Protein AF-A0A382E7Q4-F1 (afdb_monomer_lite)

InterPro domains:
  IPR036291 NAD(P)-binding domain superfamily [SSF51735] (4-82)
  IPR052199 Myo-inositol 1-phosphate synthase [PTHR43125] (3-95)

Structure (mmCIF, N/CA/C/O backbone):
data_AF-A0A382E7Q4-F1
#
_entry.id   AF-A0A382E7Q4-F1
#
loop_
_atom_site.group_PDB
_atom_site.id
_atom_site.type_symbol
_atom_site.label_atom_id
_atom_site.label_alt_id
_atom_site.label_comp_id
_atom_site.label_asym_id
_atom_site.label_entity_id
_atom_site.label_seq_id
_atom_site.pdbx_PDB_ins_code
_atom_site.Cartn_x
_atom_site.Cartn_y
_atom_site.Cartn_z
_atom_site.occupancy
_atom_site.B_iso_or_equiv
_atom_site.auth_seq_id
_atom_site.auth_comp_id
_atom_site.auth_asym_id
_atom_site.auth_atom_id
_atom_site.pdbx_PDB_model_num
ATOM 1 N N . MET A 1 1 ? -13.417 -11.339 14.516 1.00 65.88 1 MET A N 1
ATOM 2 C CA . MET A 1 1 ? -12.832 -10.508 13.443 1.00 65.88 1 MET A CA 1
ATOM 3 C C . MET A 1 1 ? -13.634 -10.769 12.190 1.00 65.88 1 MET A C 1
ATOM 5 O O . MET A 1 1 ? -14.016 -11.917 11.989 1.00 65.88 1 MET A O 1
ATOM 9 N N . VAL A 1 2 ? -13.945 -9.728 11.422 1.00 86.00 2 VAL A N 1
ATOM 10 C CA . VAL A 1 2 ? -14.593 -9.899 10.118 1.00 86.00 2 VAL A CA 1
ATOM 11 C C . VAL A 1 2 ? -13.627 -10.571 9.146 1.00 86.00 2 VAL A C 1
ATOM 13 O O . VAL A 1 2 ? -12.409 -10.469 9.303 1.00 86.00 2 VAL A O 1
ATOM 16 N N . GLU A 1 3 ? -14.164 -11.296 8.172 1.00 94.38 3 GLU A N 1
ATOM 17 C CA . GLU A 1 3 ? -13.357 -11.810 7.069 1.00 94.38 3 GLU A CA 1
ATOM 18 C C . GLU A 1 3 ? -12.795 -10.629 6.271 1.00 94.38 3 GLU A C 1
ATOM 20 O O . GLU A 1 3 ? -13.550 -9.733 5.899 1.00 94.38 3 GLU A O 1
ATOM 25 N N . LYS A 1 4 ? -11.477 -10.600 6.039 1.00 96.19 4 LYS A N 1
ATOM 26 C CA . LYS A 1 4 ? -10.832 -9.486 5.337 1.00 96.19 4 LYS A CA 1
ATOM 27 C C . LYS A 1 4 ? -11.315 -9.371 3.893 1.00 96.19 4 LYS A C 1
ATOM 29 O O . LYS A 1 4 ? -11.554 -10.370 3.215 1.00 96.19 4 LYS A O 1
ATOM 34 N N . ILE A 1 5 ? -11.371 -8.140 3.397 1.00 97.19 5 ILE A N 1
ATOM 35 C CA . ILE A 1 5 ? -11.679 -7.851 1.999 1.00 97.19 5 ILE A CA 1
ATOM 36 C C . ILE A 1 5 ? -10.414 -8.095 1.180 1.00 97.19 5 ILE A C 1
ATOM 38 O O . ILE A 1 5 ? -9.440 -7.352 1.302 1.00 97.19 5 ILE A O 1
ATOM 42 N N . LYS A 1 6 ? -10.440 -9.122 0.328 1.00 98.06 6 LYS A N 1
ATOM 43 C CA . LYS A 1 6 ? -9.358 -9.399 -0.622 1.00 98.06 6 LYS A CA 1
ATOM 44 C C . LYS A 1 6 ? -9.420 -8.408 -1.779 1.00 98.06 6 LYS A C 1
ATOM 46 O O . LYS A 1 6 ? -10.415 -8.358 -2.501 1.00 98.06 6 LYS A O 1
ATOM 51 N N . VAL A 1 7 ? -8.353 -7.641 -1.962 1.00 98.31 7 VAL A N 1
ATOM 52 C CA . VAL A 1 7 ? -8.248 -6.582 -2.968 1.00 98.31 7 VAL A CA 1
ATOM 53 C C . VAL A 1 7 ? -7.086 -6.877 -3.911 1.00 98.31 7 VAL A C 1
ATOM 55 O O . VAL A 1 7 ? -5.956 -7.092 -3.471 1.00 98.31 7 VAL A O 1
ATOM 58 N N . ALA A 1 8 ? -7.367 -6.863 -5.214 1.00 98.25 8 ALA A N 1
ATOM 59 C CA . ALA A 1 8 ? -6.350 -6.839 -6.258 1.00 98.25 8 ALA A CA 1
ATOM 60 C C . ALA A 1 8 ? -6.153 -5.404 -6.769 1.00 98.25 8 ALA A C 1
ATOM 62 O O . ALA A 1 8 ? -7.108 -4.629 -6.845 1.00 98.25 8 ALA A O 1
ATOM 63 N N . LEU A 1 9 ? -4.915 -5.055 -7.109 1.00 98.38 9 LEU A N 1
ATOM 64 C CA . LEU A 1 9 ? -4.511 -3.715 -7.531 1.00 98.38 9 LEU A CA 1
ATOM 65 C C . LEU A 1 9 ? -4.182 -3.704 -9.024 1.00 98.38 9 LEU A C 1
ATOM 67 O O . LEU A 1 9 ? -3.486 -4.596 -9.492 1.00 98.38 9 LEU A O 1
ATOM 71 N N . VAL A 1 10 ? -4.622 -2.687 -9.763 1.00 98.38 10 VAL A N 1
ATOM 72 C CA . VAL A 1 10 ? -4.273 -2.509 -11.184 1.00 98.38 10 VAL A CA 1
ATOM 73 C C . VAL A 1 10 ? -3.661 -1.125 -11.369 1.00 98.38 10 VAL A C 1
ATOM 75 O O . VAL A 1 10 ? -4.324 -0.120 -11.123 1.00 98.38 10 VAL A O 1
ATOM 78 N N . GLY A 1 11 ? -2.391 -1.085 -11.773 1.00 98.19 11 GLY A N 1
ATOM 79 C CA . GLY A 1 11 ? -1.564 0.118 -11.851 1.00 98.19 11 GLY A CA 1
ATOM 80 C C . GLY A 1 11 ? -1.035 0.539 -10.480 1.00 98.19 11 GLY A C 1
ATOM 81 O O . GLY A 1 11 ? -1.683 1.290 -9.756 1.00 98.19 11 GLY A O 1
ATOM 82 N N . ILE A 1 12 ? 0.174 0.109 -10.124 1.00 98.38 12 ILE A N 1
ATOM 83 C CA . ILE A 1 12 ? 0.815 0.300 -8.814 1.00 98.38 12 ILE A CA 1
ATOM 84 C C . ILE A 1 12 ? 1.497 1.672 -8.750 1.00 98.38 12 ILE A C 1
ATOM 86 O O . ILE A 1 12 ? 2.721 1.803 -8.680 1.00 98.38 12 ILE A O 1
ATOM 90 N N . GLY A 1 13 ? 0.688 2.727 -8.835 1.00 98.44 13 GLY A N 1
ATOM 91 C CA . GLY A 1 13 ? 1.126 4.123 -8.791 1.00 98.44 13 GLY A CA 1
ATOM 92 C C . GLY A 1 13 ? 1.152 4.739 -7.386 1.00 98.44 13 GLY A C 1
ATOM 93 O O . GLY A 1 13 ? 0.861 4.087 -6.379 1.00 98.44 13 GLY A O 1
ATOM 94 N N . ASN A 1 14 ? 1.401 6.054 -7.333 1.00 98.56 14 ASN A N 1
ATOM 95 C CA . ASN A 1 14 ? 1.375 6.851 -6.099 1.00 98.56 14 ASN A CA 1
ATOM 96 C C . ASN A 1 14 ? 0.065 6.717 -5.309 1.00 98.56 14 ASN A C 1
ATOM 98 O O . ASN A 1 14 ? 0.100 6.762 -4.085 1.00 98.56 14 ASN A O 1
ATOM 102 N N . CYS A 1 15 ? -1.076 6.511 -5.976 1.00 98.00 15 CYS A N 1
ATOM 103 C CA . CYS A 1 15 ? -2.358 6.304 -5.301 1.00 98.00 15 CYS A CA 1
ATOM 104 C C . CYS A 1 15 ? -2.333 5.072 -4.385 1.00 98.00 15 CYS A C 1
ATOM 106 O O . CYS A 1 15 ? -2.699 5.176 -3.216 1.00 98.00 15 CYS A O 1
ATOM 108 N N . PHE A 1 16 ? -1.857 3.924 -4.881 1.00 98.25 16 PHE A N 1
ATOM 109 C CA . PHE A 1 16 ? -1.738 2.726 -4.047 1.00 98.25 16 PHE A CA 1
ATOM 110 C C . PHE A 1 16 ? -0.563 2.805 -3.082 1.00 98.25 16 PHE A C 1
ATOM 112 O O . PHE A 1 16 ? -0.691 2.317 -1.964 1.00 98.25 16 PHE A O 1
ATOM 119 N N . SER A 1 17 ? 0.533 3.472 -3.457 1.00 98.44 17 SER A N 1
ATOM 120 C CA . SER A 1 17 ? 1.637 3.720 -2.527 1.00 98.44 17 SER A CA 1
ATOM 121 C C . SER A 1 17 ? 1.165 4.518 -1.301 1.00 98.44 17 SER A C 1
ATOM 123 O O . SER A 1 17 ? 1.372 4.087 -0.170 1.00 98.44 17 SER A O 1
ATOM 125 N N . GLY A 1 18 ? 0.403 5.598 -1.512 1.00 98.12 18 GLY A N 1
ATOM 126 C CA . GLY A 1 18 ? -0.239 6.378 -0.450 1.00 98.12 18 GLY A CA 1
ATOM 127 C C . GLY A 1 18 ? -1.262 5.580 0.354 1.00 98.12 18 GLY A C 1
ATOM 128 O O . GLY A 1 18 ? -1.241 5.626 1.579 1.00 98.12 18 GLY A O 1
ATOM 129 N N . LEU A 1 19 ? -2.132 4.805 -0.301 1.00 97.88 19 LEU A N 1
ATOM 130 C CA . LEU A 1 19 ? -3.120 3.981 0.402 1.00 97.88 19 LEU A CA 1
ATOM 131 C C . LEU A 1 19 ? -2.453 2.954 1.329 1.00 97.88 19 LEU A C 1
ATOM 133 O O . LEU A 1 19 ? -2.797 2.869 2.506 1.00 97.88 19 LEU A O 1
ATOM 137 N N . ILE A 1 20 ? -1.500 2.183 0.805 1.00 98.06 20 ILE A N 1
ATOM 138 C CA . ILE A 1 20 ? -0.844 1.096 1.538 1.00 98.06 20 ILE A CA 1
ATOM 139 C C . ILE A 1 20 ? -0.001 1.661 2.686 1.00 98.06 20 ILE A C 1
ATOM 141 O O . ILE A 1 20 ? -0.150 1.216 3.825 1.00 98.06 20 ILE A O 1
ATOM 145 N N . GLN A 1 21 ? 0.831 2.672 2.413 1.00 98.38 21 GLN A N 1
ATOM 146 C CA . GLN A 1 21 ? 1.652 3.306 3.447 1.00 98.38 21 GLN A CA 1
ATOM 147 C C . GLN A 1 21 ? 0.801 4.067 4.469 1.00 98.38 21 GLN A C 1
ATOM 149 O O . GLN A 1 21 ? 1.140 4.080 5.644 1.00 98.38 21 GLN A O 1
ATOM 154 N N . GLY A 1 22 ? -0.321 4.666 4.062 1.00 97.69 22 GLY A N 1
ATOM 155 C CA . GLY A 1 22 ? -1.242 5.355 4.966 1.00 97.69 22 GLY A CA 1
ATOM 156 C C . GLY A 1 22 ? -1.937 4.403 5.941 1.00 97.69 22 GLY A C 1
ATOM 157 O O . GLY A 1 22 ? -2.006 4.688 7.135 1.00 97.69 22 GLY A O 1
ATOM 158 N N . ILE A 1 23 ? -2.400 3.240 5.466 1.00 97.12 23 ILE A N 1
ATOM 159 C CA . ILE A 1 23 ? -2.945 2.197 6.350 1.00 97.12 23 ILE A CA 1
ATOM 160 C C . ILE A 1 23 ? -1.866 1.731 7.333 1.00 97.12 23 ILE A C 1
ATOM 162 O O . ILE A 1 23 ? -2.140 1.594 8.527 1.00 97.12 23 ILE A O 1
ATOM 166 N N . GLU A 1 24 ? -0.642 1.506 6.851 1.00 97.88 24 GLU A N 1
ATOM 167 C CA . GLU A 1 24 ? 0.466 1.085 7.708 1.00 97.88 24 GLU A CA 1
ATOM 168 C C . GLU A 1 24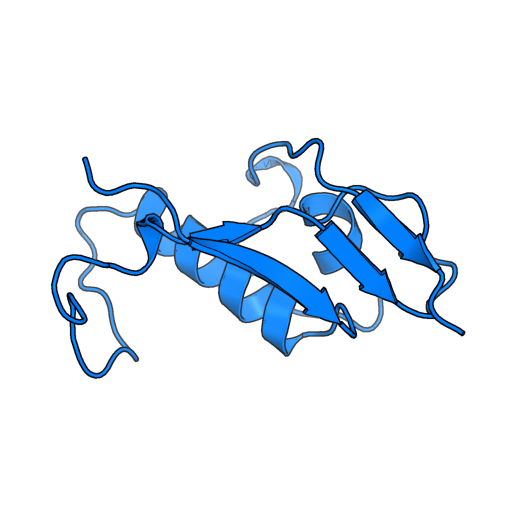 ? 0.869 2.164 8.721 1.00 97.88 24 GLU A C 1
ATOM 170 O O . GLU A 1 24 ? 1.095 1.852 9.888 1.00 97.88 24 GLU A O 1
ATOM 175 N N . TYR A 1 25 ? 0.859 3.439 8.333 1.00 97.56 25 TYR A N 1
ATOM 176 C CA . TYR A 1 25 ? 1.100 4.558 9.239 1.00 97.56 25 TYR A CA 1
ATOM 177 C C . TYR A 1 25 ? 0.161 4.518 10.445 1.00 97.56 25 TYR A C 1
ATOM 179 O O . TYR A 1 25 ? 0.627 4.584 11.583 1.00 97.56 25 TYR A O 1
ATOM 187 N N . TYR A 1 26 ? -1.144 4.344 10.228 1.00 97.06 26 TYR A N 1
ATOM 188 C CA . TYR A 1 26 ? -2.090 4.258 11.340 1.00 97.06 26 TYR A CA 1
ATOM 189 C C . TYR A 1 26 ? -1.965 2.953 12.137 1.00 97.06 26 TYR A C 1
ATOM 191 O O . TYR A 1 26 ? -2.176 2.974 13.350 1.00 97.06 26 TYR A O 1
ATOM 199 N N . ARG A 1 27 ? -1.530 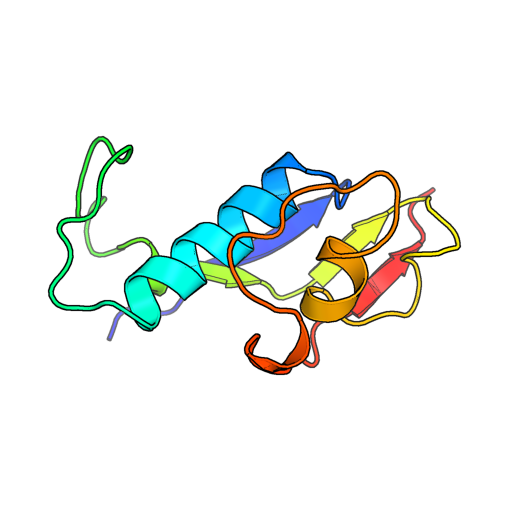1.840 11.520 1.00 95.94 27 ARG A N 1
ATOM 200 C CA . ARG A 1 27 ? -1.170 0.624 12.276 1.00 95.94 27 ARG A CA 1
ATOM 201 C C . ARG A 1 27 ? 0.002 0.864 13.226 1.00 95.94 27 ARG A C 1
ATOM 203 O O . ARG A 1 27 ? -0.045 0.401 14.362 1.00 95.94 27 ARG A O 1
ATOM 210 N N . GLN A 1 28 ? 1.030 1.587 12.782 1.00 96.50 28 GLN A N 1
ATOM 211 C CA . GLN A 1 28 ? 2.213 1.897 13.594 1.00 96.50 28 GLN A CA 1
ATOM 212 C C . GLN A 1 28 ? 1.951 2.991 14.641 1.00 96.50 28 GLN A C 1
ATOM 214 O O . GLN A 1 28 ? 2.704 3.106 15.607 1.00 96.50 28 GLN A O 1
ATOM 219 N N . ASN A 1 29 ? 0.876 3.770 14.487 1.00 96.62 29 ASN A N 1
ATOM 220 C CA . ASN A 1 29 ? 0.546 4.908 15.344 1.00 96.62 29 ASN A CA 1
ATOM 221 C C . ASN A 1 29 ? -0.895 4.822 15.892 1.00 96.62 29 A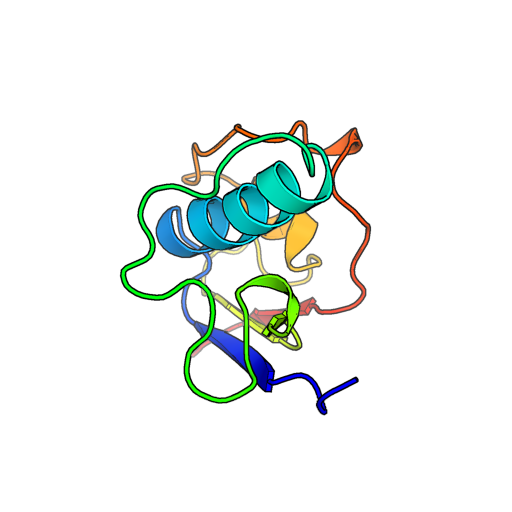SN A C 1
ATOM 223 O O . ASN A 1 29 ? -1.711 5.698 15.605 1.00 96.62 29 ASN A O 1
ATOM 227 N N . PRO A 1 30 ? -1.230 3.816 16.723 1.00 95.19 30 PRO A N 1
ATOM 228 C CA . PRO A 1 30 ? -2.609 3.558 17.156 1.00 95.19 30 PRO A CA 1
ATOM 229 C C . PRO A 1 30 ? -3.208 4.647 18.060 1.00 95.19 30 PRO A C 1
ATOM 231 O O . PRO A 1 30 ? -4.418 4.679 18.260 1.00 95.19 30 PRO A O 1
ATOM 234 N N . SER A 1 31 ? -2.380 5.525 18.635 1.00 96.12 31 SER A N 1
ATOM 235 C CA . SER A 1 31 ? -2.839 6.683 19.412 1.00 96.12 31 SER A CA 1
ATOM 236 C C . SER A 1 31 ? -3.229 7.883 18.546 1.00 96.12 31 SER A C 1
ATOM 238 O O . SER A 1 31 ? -3.834 8.823 19.059 1.00 96.12 31 SER A O 1
ATOM 240 N N . GLN A 1 32 ? -2.875 7.881 17.257 1.00 95.00 32 GLN A N 1
ATOM 241 C CA . GLN A 1 32 ? -3.216 8.960 16.337 1.00 95.00 32 GLN A CA 1
ATOM 242 C C . GLN A 1 32 ? -4.653 8.809 15.850 1.00 95.00 32 GLN A C 1
ATOM 244 O O . GLN A 1 32 ? -5.101 7.720 15.490 1.00 95.00 32 GLN A O 1
ATOM 249 N N . GLN A 1 33 ? -5.372 9.928 15.797 1.00 93.19 33 GLN A N 1
ATOM 250 C CA . GLN A 1 33 ? -6.686 9.958 15.173 1.00 93.19 33 GLN A CA 1
ATOM 251 C C . GLN A 1 33 ? -6.539 9.732 13.667 1.00 93.19 33 GLN A C 1
ATOM 253 O O . GLN A 1 33 ? -5.768 10.421 12.998 1.00 93.19 33 GLN A O 1
ATOM 258 N N . VAL A 1 34 ? -7.325 8.804 13.124 1.00 94.94 34 VAL A N 1
ATOM 259 C CA . VAL A 1 34 ? -7.386 8.590 11.678 1.00 94.94 34 VAL A CA 1
ATOM 260 C C . VAL A 1 34 ? -8.092 9.774 11.017 1.00 94.94 34 VAL A C 1
ATOM 262 O O . VAL A 1 34 ? -9.256 10.053 11.307 1.00 94.94 34 VAL A O 1
ATOM 265 N N . ILE A 1 35 ? -7.389 10.465 10.118 1.00 94.25 35 ILE A N 1
ATOM 266 C CA . ILE A 1 35 ? -7.914 11.589 9.332 1.00 94.25 35 ILE A CA 1
ATOM 267 C C . ILE A 1 35 ? -8.035 11.219 7.849 1.00 94.25 35 ILE A C 1
ATOM 269 O O . ILE A 1 35 ? -7.294 10.377 7.341 1.00 94.25 35 ILE A O 1
ATOM 273 N N . GLY A 1 36 ? -8.968 11.868 7.145 1.00 91.88 36 GLY A N 1
ATOM 274 C CA . GLY A 1 36 ? -9.169 11.683 5.700 1.00 91.88 36 GLY A CA 1
ATOM 275 C C . GLY A 1 36 ? -10.101 10.531 5.308 1.00 91.88 36 GLY A C 1
ATOM 276 O O . GLY A 1 36 ? -10.296 10.293 4.120 1.00 91.88 36 GLY A O 1
ATOM 277 N N . ILE A 1 37 ? -10.715 9.847 6.279 1.00 92.06 37 ILE A N 1
ATOM 278 C CA . ILE A 1 37 ? -11.789 8.872 6.047 1.00 92.06 37 ILE A CA 1
ATOM 279 C C . ILE A 1 37 ? -13.139 9.459 6.468 1.00 92.06 37 ILE A C 1
ATOM 281 O O . ILE A 1 37 ? -13.229 10.162 7.471 1.00 92.06 37 ILE A O 1
ATOM 285 N N . ILE A 1 38 ? -14.196 9.182 5.699 1.00 94.00 38 ILE A N 1
ATOM 286 C CA . ILE A 1 38 ? -15.552 9.690 5.986 1.00 94.00 38 ILE A CA 1
ATOM 287 C C . ILE A 1 38 ? -16.185 8.925 7.158 1.00 94.00 38 ILE A C 1
ATOM 289 O O . ILE A 1 38 ? -16.869 9.510 7.996 1.00 94.00 38 ILE A O 1
ATOM 293 N N . HIS A 1 39 ? -15.941 7.614 7.224 1.00 92.75 39 HIS A N 1
ATOM 294 C CA . HIS A 1 39 ? -16.436 6.731 8.274 1.00 92.75 39 HIS A CA 1
ATOM 295 C C . HIS A 1 39 ? -15.284 5.898 8.830 1.00 92.75 39 HIS A C 1
ATOM 297 O O . HIS A 1 39 ? -14.541 5.298 8.057 1.00 92.75 39 HIS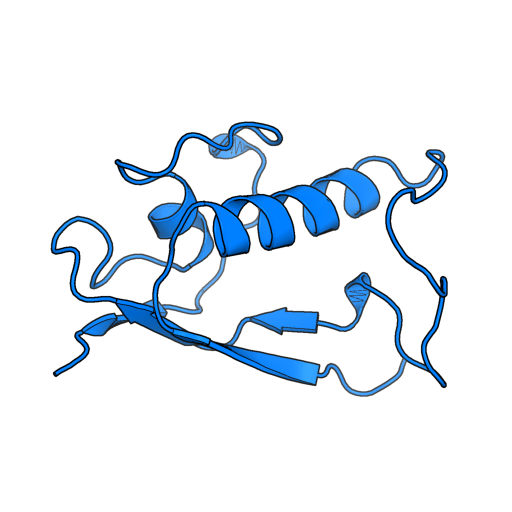 A O 1
ATOM 303 N N . GLU A 1 40 ? -15.166 5.823 10.158 1.00 91.00 40 GLU A N 1
ATOM 304 C CA . GLU A 1 40 ? -14.190 4.949 10.828 1.00 91.00 40 GLU A CA 1
ATOM 305 C C . GLU A 1 40 ? -14.431 3.472 10.483 1.00 91.00 40 GLU A C 1
ATOM 307 O O . GLU A 1 40 ? -13.490 2.714 10.246 1.00 91.00 40 GLU A O 1
ATOM 312 N N . LYS A 1 41 ? -15.711 3.090 10.399 1.00 93.19 41 LYS A N 1
ATOM 313 C CA . LYS A 1 41 ? -16.158 1.799 9.884 1.00 93.19 41 LYS A CA 1
ATOM 314 C C . LYS A 1 41 ? -17.277 1.980 8.872 1.00 93.19 41 LYS A C 1
ATOM 316 O O . LYS A 1 41 ? -18.236 2.713 9.119 1.00 93.19 41 LYS A O 1
ATOM 321 N N . LEU A 1 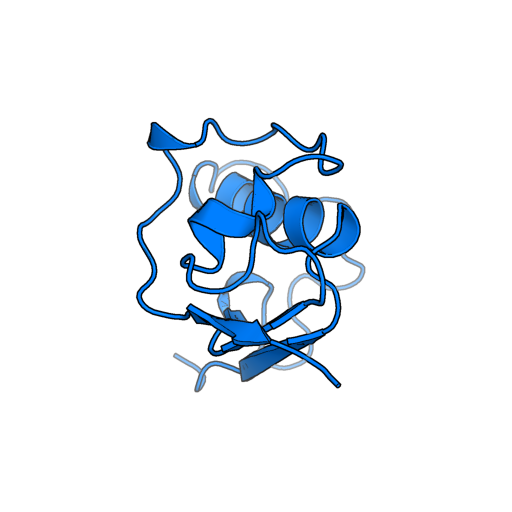42 ? -17.178 1.273 7.754 1.00 93.69 42 LEU A N 1
ATOM 322 C CA . LEU A 1 42 ? -18.262 1.103 6.798 1.00 93.69 42 LEU A CA 1
ATOM 323 C C . LEU A 1 42 ? -18.875 -0.281 7.022 1.00 93.69 42 LEU A C 1
ATOM 325 O O . LEU A 1 42 ? -18.278 -1.298 6.674 1.00 93.69 42 LEU A O 1
ATOM 329 N N . ARG A 1 43 ? -20.068 -0.317 7.628 1.00 92.44 43 ARG A N 1
ATOM 330 C CA . ARG A 1 43 ? -20.604 -1.531 8.273 1.00 92.44 43 ARG A CA 1
ATOM 331 C C . ARG A 1 43 ? -19.604 -2.038 9.319 1.00 92.44 43 ARG A C 1
ATOM 333 O O . ARG A 1 43 ? -19.243 -1.283 10.215 1.00 92.44 43 ARG A O 1
ATOM 340 N N . ASP A 1 44 ? -19.131 -3.270 9.176 1.00 93.75 44 ASP A N 1
ATOM 341 C CA . ASP A 1 44 ? -18.202 -3.897 10.112 1.00 93.75 44 ASP A CA 1
ATOM 342 C C . ASP A 1 44 ? -16.729 -3.765 9.685 1.00 93.75 44 ASP A C 1
ATOM 344 O O . ASP A 1 44 ? -15.855 -4.284 10.376 1.00 93.75 44 ASP A O 1
ATOM 348 N N . TYR A 1 45 ? -16.448 -3.063 8.577 1.00 96.62 45 TYR A N 1
ATOM 349 C CA . TYR A 1 45 ? -15.112 -2.952 7.984 1.00 96.62 45 TYR A CA 1
ATOM 350 C C . TYR A 1 45 ? -14.453 -1.609 8.282 1.00 96.62 45 TYR A C 1
ATOM 352 O O . TYR A 1 45 ? -15.007 -0.554 7.966 1.00 96.62 45 TYR A O 1
ATOM 360 N N . GLY A 1 46 ? -13.245 -1.649 8.832 1.00 95.00 46 GLY A N 1
ATOM 361 C CA . GLY A 1 46 ? -12.330 -0.515 8.910 1.00 95.00 46 GLY A CA 1
ATOM 362 C C . GLY A 1 46 ? -11.206 -0.607 7.875 1.00 95.00 46 GLY A C 1
ATOM 363 O O . GLY A 1 46 ? -11.078 -1.574 7.123 1.00 95.00 46 GLY A O 1
ATOM 364 N N . ILE A 1 47 ? -10.323 0.392 7.880 1.00 95.50 47 ILE A N 1
ATOM 365 C CA . ILE A 1 47 ? -9.165 0.455 6.970 1.00 95.50 47 ILE A CA 1
ATOM 366 C C . ILE A 1 47 ? -8.187 -0.723 7.132 1.00 95.50 47 ILE A C 1
ATOM 368 O O . ILE A 1 47 ? -7.436 -1.046 6.215 1.00 95.50 47 ILE A O 1
ATOM 372 N N . TYR A 1 48 ? -8.194 -1.383 8.293 1.00 95.69 48 TYR A N 1
ATOM 373 C CA . TYR A 1 48 ? -7.288 -2.490 8.601 1.00 95.69 48 TYR A CA 1
ATOM 374 C C . TYR A 1 48 ? -7.761 -3.844 8.067 1.00 95.69 48 TYR A C 1
ATOM 376 O O . TYR A 1 48 ? -6.961 -4.785 8.055 1.00 95.69 48 TYR A O 1
ATOM 384 N N . ASP A 1 49 ? -9.017 -3.929 7.623 1.00 96.81 49 ASP A N 1
ATOM 385 C CA . ASP A 1 49 ? -9.643 -5.154 7.118 1.00 96.81 49 ASP A CA 1
ATOM 386 C C . ASP A 1 49 ? -9.399 -5.368 5.615 1.00 96.81 49 ASP A C 1
ATOM 388 O O . ASP A 1 49 ? -9.897 -6.329 5.033 1.00 96.81 49 ASP A O 1
ATOM 392 N N . ILE A 1 50 ? -8.612 -4.491 4.985 1.00 96.44 50 ILE A N 1
ATOM 393 C CA . ILE A 1 50 ? -8.160 -4.624 3.599 1.00 96.44 50 ILE A CA 1
ATOM 394 C C . ILE A 1 50 ? -6.958 -5.573 3.547 1.00 96.44 50 ILE A C 1
ATOM 396 O O . ILE A 1 50 ? -5.975 -5.393 4.275 1.00 96.44 50 ILE A O 1
ATOM 400 N N . ASP A 1 51 ? -7.034 -6.566 2.665 1.00 96.94 51 ASP A N 1
ATOM 401 C CA . ASP A 1 51 ? -5.963 -7.513 2.369 1.00 96.94 51 ASP A CA 1
ATOM 402 C C . ASP A 1 51 ? -5.575 -7.428 0.891 1.00 96.94 51 ASP A C 1
ATOM 404 O O . ASP A 1 51 ? -6.368 -7.765 0.010 1.00 96.94 51 ASP A O 1
ATOM 408 N N . PHE A 1 52 ? -4.366 -6.950 0.605 1.00 98.12 52 PHE A N 1
ATOM 409 C CA . PHE A 1 52 ? -3.874 -6.814 -0.765 1.00 98.12 52 PHE A CA 1
ATOM 410 C C . PHE A 1 52 ? -3.289 -8.143 -1.234 1.00 98.12 52 PHE A C 1
ATOM 412 O O . PHE A 1 52 ? -2.220 -8.551 -0.782 1.00 98.12 52 PHE A O 1
ATOM 419 N N . VAL A 1 53 ? -3.988 -8.818 -2.147 1.00 98.19 53 VAL A N 1
ATOM 420 C CA . VAL A 1 53 ? -3.700 -10.219 -2.508 1.00 98.19 53 VAL A CA 1
ATOM 421 C C . VAL A 1 53 ? -3.017 -10.390 -3.865 1.00 98.19 53 VAL A C 1
ATOM 423 O O . VAL A 1 53 ? -2.449 -11.443 -4.133 1.00 98.19 53 VAL A O 1
ATOM 426 N N . ALA A 1 54 ? -3.066 -9.377 -4.729 1.00 98.44 54 ALA A N 1
ATOM 427 C CA . ALA A 1 54 ? -2.410 -9.382 -6.035 1.00 98.44 54 ALA A CA 1
ATOM 428 C C . ALA A 1 54 ? -2.258 -7.952 -6.561 1.00 98.44 54 ALA A C 1
ATOM 430 O O . ALA A 1 54 ? -3.074 -7.083 -6.243 1.00 98.44 54 ALA A O 1
ATOM 431 N N . GLY A 1 55 ? -1.252 -7.711 -7.394 1.00 98.50 55 GLY A N 1
ATOM 432 C CA . GLY A 1 55 ? -1.132 -6.474 -8.155 1.00 98.50 55 GLY A CA 1
ATOM 433 C C . GLY A 1 55 ? -0.811 -6.730 -9.622 1.00 98.50 55 GLY A C 1
ATOM 434 O O . GLY A 1 55 ? -0.279 -7.778 -9.972 1.00 98.50 55 GLY A O 1
ATOM 435 N N . PHE A 1 56 ? -1.136 -5.767 -10.472 1.00 98.75 56 PHE A N 1
ATOM 436 C CA . PHE A 1 56 ? -0.935 -5.818 -11.914 1.00 98.75 56 PHE A CA 1
ATOM 437 C C . PHE A 1 56 ? -0.350 -4.482 -12.382 1.00 98.75 56 PHE A C 1
ATOM 439 O O . PHE A 1 56 ? -0.875 -3.426 -12.024 1.00 98.75 56 PHE A O 1
ATOM 446 N N . ASP A 1 57 ? 0.746 -4.506 -13.138 1.00 98.69 57 ASP A N 1
ATOM 447 C CA . ASP A 1 57 ? 1.393 -3.303 -13.686 1.00 98.69 57 ASP A CA 1
ATOM 448 C C . ASP A 1 57 ? 2.047 -3.613 -15.046 1.00 98.69 57 ASP A C 1
ATOM 450 O O . ASP A 1 57 ? 2.154 -4.776 -15.434 1.00 98.69 57 ASP A O 1
ATOM 454 N N . VAL A 1 58 ? 2.480 -2.571 -15.757 1.00 98.44 58 VAL A N 1
ATOM 455 C CA . VAL A 1 58 ? 3.285 -2.652 -16.994 1.00 98.44 58 VAL A CA 1
ATOM 456 C C . VAL A 1 58 ? 4.724 -2.167 -16.772 1.00 98.44 58 VAL A C 1
ATOM 458 O O . VAL A 1 58 ? 5.579 -2.304 -17.640 1.00 98.44 58 VAL A O 1
ATOM 461 N N . GLY A 1 59 ? 5.013 -1.567 -15.614 1.00 97.94 59 GLY A N 1
ATOM 462 C CA . GLY A 1 59 ? 6.348 -1.114 -15.254 1.00 97.94 59 GLY A CA 1
ATOM 463 C C . GLY A 1 59 ? 7.282 -2.290 -14.989 1.00 97.94 59 GLY A C 1
ATOM 464 O O . GLY A 1 59 ? 7.144 -2.978 -13.977 1.00 97.94 59 GLY A O 1
ATOM 465 N N . GLU A 1 60 ? 8.281 -2.471 -15.851 1.00 98.06 60 GLU A N 1
ATOM 466 C CA . GLU A 1 60 ? 9.312 -3.518 -15.734 1.00 98.06 60 GLU A CA 1
ATOM 467 C C . GLU A 1 60 ? 10.012 -3.516 -14.369 1.00 98.06 60 GLU A C 1
ATOM 469 O O . GLU A 1 60 ? 10.368 -4.558 -13.828 1.00 98.06 60 GLU A O 1
ATOM 474 N N . ASN A 1 61 ? 10.174 -2.338 -13.764 1.00 98.38 61 ASN A N 1
ATOM 475 C CA . ASN A 1 61 ? 10.780 -2.193 -12.447 1.00 98.38 61 ASN A CA 1
ATOM 476 C C . ASN A 1 61 ? 9.867 -2.622 -11.288 1.00 98.38 61 ASN A C 1
ATOM 478 O O . ASN A 1 61 ? 10.334 -2.653 -10.151 1.00 98.38 61 ASN A O 1
ATOM 482 N N . LYS A 1 62 ? 8.596 -2.940 -11.544 1.00 98.50 62 LYS A N 1
ATOM 483 C CA . LYS A 1 62 ? 7.602 -3.366 -10.546 1.00 98.50 62 LYS A CA 1
ATOM 484 C C . LYS A 1 62 ? 7.186 -4.821 -10.722 1.00 98.50 62 LYS A C 1
ATOM 486 O O . LYS A 1 62 ? 6.925 -5.490 -9.724 1.00 98.50 62 LYS A O 1
ATOM 491 N N . ILE A 1 63 ? 7.115 -5.299 -11.963 1.00 98.56 63 ILE A N 1
ATOM 492 C CA . ILE A 1 63 ? 6.729 -6.676 -12.292 1.00 98.56 63 ILE A CA 1
ATOM 493 C C . ILE A 1 63 ? 7.667 -7.668 -11.585 1.00 98.56 63 ILE A C 1
ATOM 495 O O . ILE A 1 63 ? 8.880 -7.474 -11.532 1.00 98.56 63 ILE A O 1
ATOM 499 N N . GLY A 1 64 ? 7.097 -8.727 -11.002 1.00 98.38 64 GLY A N 1
ATOM 500 C CA . GLY A 1 64 ? 7.853 -9.768 -10.302 1.00 98.38 64 GLY A CA 1
ATOM 501 C C . GLY A 1 64 ? 8.343 -9.389 -8.900 1.00 98.38 64 GLY A C 1
ATOM 502 O O . GLY A 1 64 ? 8.977 -10.216 -8.249 1.00 98.38 64 GLY A O 1
ATOM 503 N N . LYS A 1 65 ? 8.039 -8.182 -8.407 1.00 98.44 65 LYS A N 1
ATOM 504 C CA . LYS A 1 65 ? 8.273 -7.783 -7.011 1.00 98.44 65 LYS A CA 1
ATOM 505 C C . LYS A 1 65 ? 7.041 -8.049 -6.152 1.00 98.44 65 LYS A C 1
ATOM 507 O O . LYS A 1 65 ? 5.925 -8.174 -6.664 1.00 98.44 65 LYS A O 1
ATOM 512 N N . SER A 1 66 ? 7.231 -8.092 -4.837 1.00 98.44 66 SER A N 1
ATOM 513 C CA . SER A 1 66 ? 6.098 -8.029 -3.913 1.00 98.44 66 SER A CA 1
ATOM 514 C C . SER A 1 66 ? 5.409 -6.659 -3.985 1.00 98.44 66 SER A C 1
ATOM 516 O O . SER A 1 66 ? 6.030 -5.655 -4.347 1.00 98.44 66 SER A O 1
ATOM 518 N N . ILE A 1 67 ? 4.133 -6.582 -3.591 1.00 98.31 67 ILE A N 1
ATOM 519 C CA . ILE A 1 67 ? 3.382 -5.315 -3.542 1.00 98.31 67 ILE A CA 1
ATOM 520 C C . ILE A 1 67 ? 4.147 -4.262 -2.724 1.00 98.31 67 ILE A C 1
ATOM 522 O O . ILE A 1 67 ? 4.320 -3.135 -3.186 1.00 98.31 67 ILE A O 1
ATOM 526 N N . ASN A 1 68 ? 4.664 -4.631 -1.547 1.00 97.81 68 ASN A N 1
ATOM 527 C CA . ASN A 1 68 ? 5.341 -3.682 -0.657 1.00 97.81 68 ASN A CA 1
ATOM 528 C C . ASN A 1 68 ? 6.747 -3.294 -1.130 1.00 97.81 68 ASN A C 1
ATOM 530 O O . ASN A 1 68 ? 7.292 -2.309 -0.646 1.00 97.81 68 ASN A O 1
ATOM 534 N N . GLU A 1 69 ? 7.331 -4.005 -2.091 1.00 98.00 69 GLU A N 1
ATOM 535 C CA . GLU A 1 69 ? 8.530 -3.540 -2.788 1.00 98.00 69 GLU A CA 1
ATOM 536 C C . GLU A 1 69 ? 8.173 -2.608 -3.945 1.00 98.00 69 GLU A C 1
ATOM 538 O O . GLU A 1 69 ? 8.778 -1.544 -4.073 1.00 98.00 69 GLU A O 1
ATOM 543 N N . ALA A 1 70 ? 7.173 -2.976 -4.751 1.00 98.38 70 ALA A N 1
ATOM 544 C CA . ALA A 1 70 ? 6.771 -2.251 -5.953 1.00 98.38 70 ALA A CA 1
ATOM 545 C C . ALA A 1 70 ? 6.258 -0.827 -5.673 1.00 98.38 70 ALA A C 1
ATOM 547 O O . ALA A 1 70 ? 6.455 0.075 -6.489 1.00 98.38 70 ALA A O 1
ATOM 548 N N . ILE A 1 71 ? 5.634 -0.582 -4.515 1.00 98.44 71 ILE A N 1
ATOM 549 C CA . ILE A 1 71 ? 5.139 0.756 -4.147 1.00 98.44 71 ILE A CA 1
ATOM 550 C C . ILE A 1 71 ? 6.246 1.811 -3.967 1.00 98.44 71 ILE A C 1
ATOM 552 O O . ILE A 1 71 ? 5.929 3.000 -4.028 1.00 98.44 71 ILE A O 1
ATOM 556 N N . TYR A 1 72 ? 7.509 1.399 -3.803 1.00 98.50 72 TYR A N 1
ATOM 557 C CA . TYR A 1 72 ? 8.680 2.287 -3.696 1.00 98.50 72 TYR A CA 1
ATOM 558 C C . TYR A 1 72 ? 9.407 2.507 -5.022 1.00 98.50 72 TYR A C 1
ATOM 560 O O . TYR A 1 72 ? 10.383 3.249 -5.089 1.00 98.50 72 TYR A O 1
ATOM 568 N N . GLU A 1 73 ? 8.980 1.828 -6.079 1.00 98.44 73 GLU A N 1
ATOM 569 C CA . GLU A 1 73 ? 9.653 1.897 -7.365 1.00 98.44 73 GLU A CA 1
ATOM 570 C C . GLU A 1 73 ? 9.252 3.168 -8.114 1.00 98.44 73 GLU A C 1
ATOM 572 O O . GLU A 1 73 ? 8.073 3.530 -8.184 1.00 98.44 73 GLU A O 1
ATOM 577 N N . TYR A 1 74 ? 10.238 3.836 -8.716 1.00 97.50 74 TYR A N 1
ATOM 578 C CA . TYR A 1 74 ? 10.013 5.013 -9.556 1.00 97.50 74 TYR A CA 1
ATOM 579 C C . TYR A 1 74 ? 8.925 4.732 -10.622 1.00 97.50 74 TYR A C 1
ATOM 581 O O . TYR A 1 74 ? 8.893 3.633 -11.179 1.00 97.50 74 TYR A O 1
ATOM 589 N N . PRO A 1 75 ? 8.021 5.679 -10.941 1.00 97.88 75 PRO A N 1
ATOM 590 C CA . PRO A 1 75 ? 7.958 7.074 -10.496 1.00 97.88 75 PRO A CA 1
ATOM 591 C C . PRO A 1 75 ? 7.142 7.300 -9.215 1.00 97.88 75 PRO A C 1
ATOM 593 O O . PRO A 1 75 ? 6.658 8.413 -8.990 1.00 97.88 75 PRO A O 1
ATOM 596 N N . ASN A 1 76 ? 6.950 6.278 -8.377 1.00 98.50 76 ASN A N 1
ATOM 597 C CA . ASN A 1 76 ? 6.320 6.497 -7.081 1.00 98.50 76 ASN A CA 1
ATOM 598 C C . ASN A 1 76 ? 7.251 7.321 -6.175 1.00 98.50 76 ASN A C 1
ATOM 600 O O . ASN A 1 76 ? 8.459 7.109 -6.161 1.00 98.50 76 ASN A O 1
ATOM 604 N N . MET A 1 77 ? 6.674 8.276 -5.448 1.00 98.06 77 MET A N 1
ATOM 605 C CA . MET A 1 77 ? 7.379 9.257 -4.610 1.00 98.06 77 MET A CA 1
ATOM 606 C C . MET A 1 77 ? 6.825 9.315 -3.181 1.00 98.06 77 MET A C 1
ATOM 608 O O . MET A 1 77 ? 7.271 10.133 -2.381 1.00 98.06 77 MET A O 1
ATOM 612 N N . VAL A 1 78 ? 5.817 8.498 -2.855 1.00 98.38 78 VAL A N 1
ATOM 613 C CA . VAL A 1 78 ? 5.306 8.413 -1.483 1.00 98.38 78 VAL A CA 1
ATOM 614 C C . VAL A 1 78 ? 6.355 7.721 -0.613 1.00 98.38 78 VAL A C 1
ATOM 616 O O . VAL A 1 78 ? 6.739 6.587 -0.893 1.00 98.38 78 VAL A O 1
ATOM 619 N N . ASP A 1 79 ? 6.772 8.400 0.452 1.00 97.06 79 ASP A N 1
ATOM 620 C CA . ASP A 1 79 ? 7.754 7.919 1.431 1.00 97.06 79 ASP A CA 1
ATOM 621 C C . ASP A 1 79 ? 7.314 8.320 2.850 1.00 97.06 79 ASP A C 1
ATOM 623 O O . ASP A 1 79 ? 7.959 9.096 3.552 1.00 97.06 79 ASP A O 1
ATOM 627 N N . TRP A 1 80 ? 6.112 7.885 3.241 1.00 96.94 80 TRP A N 1
ATOM 628 C CA . TRP A 1 80 ? 5.581 8.114 4.592 1.00 96.94 80 TRP A CA 1
ATOM 629 C C . TRP A 1 80 ? 6.109 7.083 5.585 1.00 96.94 80 TRP A C 1
ATOM 631 O O . TRP A 1 80 ? 6.289 7.393 6.763 1.00 96.94 80 TRP A O 1
ATOM 641 N N . ILE A 1 81 ? 6.345 5.861 5.104 1.00 98.06 81 ILE A N 1
ATOM 642 C CA . ILE A 1 81 ? 6.939 4.769 5.866 1.00 98.06 81 ILE A CA 1
ATOM 643 C C . ILE A 1 81 ? 8.240 4.369 5.169 1.00 98.06 81 ILE A C 1
ATOM 645 O O . ILE A 1 81 ? 8.192 4.008 3.993 1.00 98.06 81 ILE A O 1
ATOM 649 N N . PRO A 1 82 ? 9.389 4.379 5.867 1.00 97.06 82 PRO A N 1
ATOM 650 C CA . PRO A 1 82 ? 10.634 3.857 5.316 1.00 97.06 82 PRO A CA 1
ATOM 651 C C . PRO A 1 82 ? 10.475 2.406 4.849 1.00 97.06 82 PRO A C 1
ATOM 653 O O . PRO A 1 82 ? 9.866 1.592 5.547 1.00 97.06 82 PRO A O 1
ATOM 656 N N . LYS A 1 83 ? 11.042 2.061 3.687 1.00 96.31 83 LYS A N 1
ATOM 657 C CA . LYS A 1 83 ? 10.897 0.729 3.067 1.00 96.31 83 LYS A CA 1
ATOM 658 C C . LYS A 1 83 ? 11.279 -0.427 4.001 1.00 96.31 83 LYS A C 1
ATOM 660 O O . LYS A 1 83 ? 10.641 -1.473 3.970 1.00 96.31 83 LYS A O 1
ATOM 665 N N . ASP A 1 84 ? 12.290 -0.245 4.846 1.00 96.00 84 ASP A N 1
ATOM 666 C CA . ASP A 1 84 ? 12.749 -1.234 5.830 1.00 96.00 84 ASP A CA 1
ATOM 667 C C . ASP A 1 84 ? 11.781 -1.431 7.010 1.00 96.00 84 ASP A C 1
ATOM 669 O O . ASP A 1 84 ? 11.856 -2.446 7.703 1.00 96.00 84 ASP A O 1
ATOM 673 N N . LYS A 1 85 ? 10.853 -0.491 7.218 1.00 97.06 85 LYS A N 1
ATOM 674 C CA . LYS A 1 85 ? 9.799 -0.556 8.238 1.00 97.06 85 LYS A CA 1
ATOM 675 C C . LYS A 1 85 ? 8.461 -1.062 7.704 1.00 97.06 85 LYS A C 1
ATOM 677 O O . LYS A 1 85 ? 7.548 -1.263 8.503 1.00 97.06 85 LYS A O 1
ATOM 682 N N . MET A 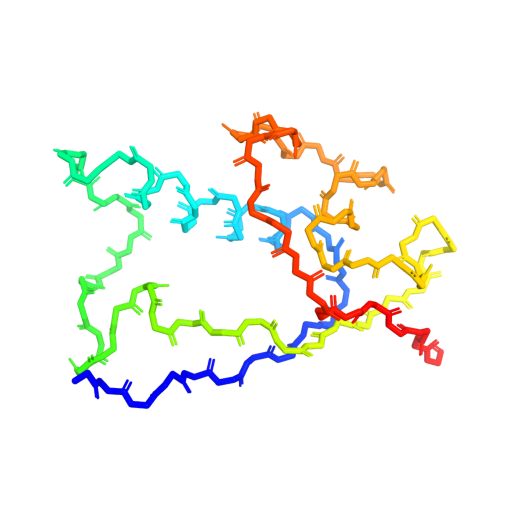1 86 ? 8.319 -1.263 6.393 1.00 97.38 86 MET A N 1
ATOM 683 C CA . MET A 1 86 ? 7.118 -1.887 5.841 1.00 97.38 86 MET A CA 1
ATOM 684 C C . MET A 1 86 ? 7.112 -3.393 6.119 1.00 97.38 86 MET A C 1
ATOM 686 O O . MET A 1 86 ? 8.148 -4.052 5.989 1.00 97.38 86 MET A O 1
ATOM 690 N N . PRO A 1 87 ? 5.949 -3.982 6.442 1.00 95.75 87 PRO A N 1
ATOM 691 C CA . PRO A 1 87 ? 5.840 -5.426 6.574 1.00 95.75 87 PRO A CA 1
ATOM 692 C C . PRO A 1 87 ? 6.162 -6.108 5.240 1.00 95.75 87 PRO A C 1
ATOM 694 O O . PRO A 1 87 ? 5.855 -5.587 4.167 1.00 95.75 87 PRO A O 1
ATOM 697 N N . LYS A 1 88 ? 6.754 -7.301 5.290 1.00 93.69 88 LYS A N 1
ATOM 698 C CA . LYS A 1 88 ? 6.911 -8.126 4.088 1.00 93.69 88 LYS A CA 1
ATOM 699 C C . LYS A 1 88 ? 5.553 -8.672 3.653 1.00 93.69 88 LYS A C 1
ATOM 701 O O . LYS A 1 88 ? 4.692 -8.937 4.490 1.00 93.69 88 LYS A O 1
ATOM 706 N N . THR A 1 89 ? 5.375 -8.840 2.349 1.00 94.50 89 THR A N 1
ATOM 707 C CA . THR A 1 89 ? 4.181 -9.452 1.764 1.00 94.50 89 THR A CA 1
ATOM 708 C C . THR A 1 89 ? 4.588 -10.435 0.679 1.00 94.50 89 THR A C 1
ATOM 710 O O . THR A 1 89 ? 5.527 -10.171 -0.067 1.00 94.50 89 THR A O 1
ATOM 713 N N . GLU A 1 90 ? 3.874 -11.554 0.601 1.00 95.19 90 GLU A N 1
ATOM 714 C CA . GLU A 1 90 ? 4.043 -12.570 -0.447 1.00 95.19 90 GLU A CA 1
ATOM 715 C C . GLU A 1 90 ? 3.187 -12.254 -1.687 1.00 95.19 90 GLU A C 1
ATOM 717 O O . GLU A 1 90 ? 3.286 -12.926 -2.710 1.00 95.19 90 GLU A O 1
ATOM 722 N N . SER A 1 91 ? 2.314 -11.243 -1.607 1.00 97.69 91 SER A N 1
ATOM 723 C CA . SER A 1 91 ? 1.470 -10.828 -2.726 1.00 97.69 91 SER A CA 1
ATOM 724 C C . SER A 1 91 ? 2.320 -10.159 -3.800 1.00 97.69 91 SER A C 1
ATOM 726 O O . SER A 1 91 ? 2.998 -9.165 -3.532 1.00 97.69 91 SER A O 1
ATOM 728 N N . MET A 1 92 ? 2.252 -10.688 -5.020 1.00 98.50 92 MET A N 1
ATOM 729 C CA . MET A 1 92 ? 3.135 -10.315 -6.128 1.00 98.50 92 MET A CA 1
ATOM 730 C C . MET A 1 92 ? 2.476 -9.368 -7.130 1.00 98.50 92 MET A C 1
ATOM 732 O O . MET A 1 92 ? 1.246 -9.312 -7.245 1.00 98.50 92 MET A O 1
ATOM 736 N N . ILE A 1 93 ? 3.322 -8.659 -7.879 1.00 98.62 93 ILE A N 1
ATOM 737 C CA . ILE A 1 93 ? 2.940 -7.910 -9.076 1.00 98.62 93 ILE A CA 1
ATOM 738 C C . ILE A 1 93 ? 3.112 -8.782 -10.322 1.00 98.62 93 ILE A C 1
ATOM 740 O O . ILE A 1 93 ? 4.208 -9.275 -10.599 1.00 98.62 93 ILE A O 1
ATOM 744 N N . TYR A 1 94 ? 2.038 -8.917 -11.094 1.00 98.62 94 TYR A N 1
ATOM 745 C CA . TYR A 1 94 ? 1.996 -9.607 -12.377 1.00 98.62 94 TYR A CA 1
ATOM 746 C C . TYR A 1 94 ? 2.008 -8.603 -13.535 1.00 98.62 94 TYR A C 1
ATOM 748 O O . TYR A 1 94 ? 1.535 -7.471 -13.405 1.00 98.62 94 TYR A O 1
ATOM 756 N N . GLU A 1 95 ? 2.542 -9.031 -14.673 1.00 98.44 95 GLU A N 1
ATOM 757 C CA . GLU A 1 95 ? 2.497 -8.254 -15.909 1.00 98.44 95 GLU A CA 1
ATOM 758 C C . GLU A 1 95 ? 1.054 -8.153 -16.424 1.00 98.44 95 GLU A C 1
ATOM 760 O O . GLU A 1 95 ? 0.319 -9.145 -16.469 1.00 98.44 95 GLU A O 1
ATOM 765 N N . SER A 1 96 ? 0.636 -6.934 -16.763 1.00 96.19 96 SER A N 1
ATOM 766 C CA . SER A 1 96 ? -0.638 -6.669 -17.444 1.00 96.19 96 SER A CA 1
ATOM 767 C C . SER A 1 96 ? -0.459 -6.713 -18.965 1.00 96.19 96 SER A C 1
ATOM 769 O O . SER A 1 96 ? 0.665 -6.518 -19.422 1.00 96.19 96 SER A O 1
ATOM 771 N N . PRO A 1 97 ? -1.538 -6.933 -19.742 1.00 94.12 97 PRO A N 1
ATOM 772 C CA . PRO A 1 97 ? -1.493 -6.841 -21.202 1.00 94.12 97 PRO A CA 1
ATOM 773 C C . PRO A 1 97 ? -0.976 -5.501 -21.735 1.00 94.12 97 PRO A C 1
ATOM 775 O O . PRO A 1 97 ? -1.200 -4.466 -21.061 1.00 94.12 97 PRO A O 1
#

Radius of gyration: 13.68 Å; chains: 1; bounding box: 33×24×41 Å

Foldseek 3Di:
DDQADEDEEEALAQVVLCLQVLLVVCVVVVVDDDPDDPDCDDVPDHSNSHDYAEYEHQDPQAAFDASLVNNPDPPHDDPSDPSVRDDDDPHGYHYDD

Sequence (97 aa):
MVEKIKVALVGIGNCFSGLIQGIEYYRQNPSQQVIGIIHEKLRDYGIYDIDFVAGFDVGENKIGKSINEAIYEYPNMVDWIPKDKMPKTESMIYESP

Secondary structure (DSSP, 8-state):
-PPPEEEEEES-SHHHHHHHHHHHHHHH-TTSPP-S-S-S-BTTB-GGGEEEEEEEE--TTTTTSBHHHHTTSTT----SS-GGGSPP--PBEEEP-

Organism: NCBI:txid408172

pLDDT: mean 96.45, std 3.8, range [65.88, 98.75]